Protein AF-A0A401LFQ0-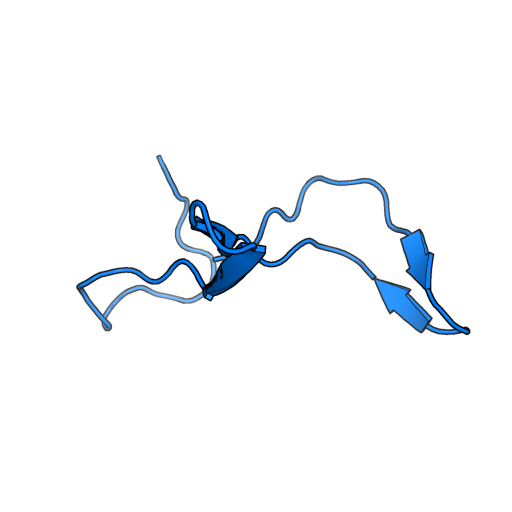F1 (afdb_monomer_lite)

Secondary structure (DSSP, 8-state):
-EE-SSPPEEETTEEE--EE-EEE-TT--EEE---S-S-PPTTPPP-

pLDDT: mean 95.22, std 3.21, range [81.38, 97.94]

Sequence (47 aa):
MVAYNLKPRKMMGEMSYGMILCAEDKDGKLSILTTDDKDFESGSSIS

Radius of gyration: 13.24 Å; chains: 1; bounding box: 28×25×33 Å

Organism: NCBI:txid2358141

Structure (mmCIF, N/CA/C/O backbone):
data_AF-A0A401LFQ0-F1
#
_entry.id   AF-A0A401LFQ0-F1
#
loop_
_atom_site.group_PDB
_atom_site.id
_atom_site.type_symbol
_atom_site.label_atom_id
_atom_site.label_alt_id
_atom_site.label_comp_id
_atom_site.label_asym_id
_atom_site.label_entity_id
_atom_site.label_seq_id
_atom_site.pdbx_PDB_ins_code
_atom_site.Cartn_x
_atom_site.Cartn_y
_atom_site.Cartn_z
_atom_site.occupancy
_atom_site.B_iso_or_equiv
_atom_site.auth_seq_id
_atom_site.auth_comp_id
_atom_site.auth_asym_id
_atom_site.auth_atom_id
_atom_site.pdbx_PDB_model_num
ATOM 1 N N . MET A 1 1 ? 0.500 3.319 5.388 1.00 92.94 1 MET A N 1
ATOM 2 C CA . MET A 1 1 ? 1.707 2.454 5.393 1.00 92.94 1 MET A CA 1
ATOM 3 C C . MET A 1 1 ? 1.750 1.593 4.133 1.00 92.94 1 MET A C 1
ATOM 5 O O . MET A 1 1 ? 0.683 1.258 3.623 1.00 92.94 1 MET A O 1
ATOM 9 N N . VAL A 1 2 ? 2.937 1.235 3.624 1.00 96.25 2 VAL A N 1
ATOM 10 C CA . VAL A 1 2 ? 3.089 0.453 2.379 1.00 96.25 2 VAL A CA 1
ATOM 11 C C . VAL A 1 2 ? 4.232 -0.558 2.507 1.00 96.25 2 VAL A C 1
ATOM 13 O O . VAL A 1 2 ? 5.330 -0.190 2.917 1.00 96.25 2 VAL A O 1
ATOM 16 N N . ALA A 1 3 ? 4.005 -1.810 2.104 1.00 96.25 3 ALA A N 1
ATOM 17 C CA . ALA A 1 3 ? 5.090 -2.750 1.824 1.00 96.25 3 ALA A CA 1
ATOM 18 C C . ALA A 1 3 ? 5.642 -2.475 0.419 1.00 96.25 3 ALA A C 1
ATOM 20 O O . ALA A 1 3 ? 4.904 -2.564 -0.566 1.00 96.25 3 ALA A O 1
ATOM 21 N N . TYR A 1 4 ? 6.925 -2.124 0.329 1.00 96.56 4 TYR A N 1
ATOM 22 C CA . TYR A 1 4 ? 7.542 -1.622 -0.908 1.00 96.56 4 TYR A CA 1
ATOM 23 C C . TYR A 1 4 ? 8.582 -2.573 -1.527 1.00 96.56 4 TYR A C 1
ATOM 25 O O . TYR A 1 4 ? 9.050 -2.333 -2.633 1.00 96.56 4 TYR A O 1
ATOM 33 N N . ASN A 1 5 ? 8.952 -3.662 -0.844 1.00 95.50 5 ASN A N 1
ATOM 34 C CA . ASN A 1 5 ? 9.978 -4.615 -1.294 1.00 95.50 5 ASN A CA 1
ATOM 35 C C . ASN A 1 5 ? 9.405 -5.831 -2.048 1.00 95.50 5 ASN A C 1
ATOM 37 O O . ASN A 1 5 ? 10.079 -6.850 -2.213 1.00 95.50 5 ASN A O 1
ATOM 41 N N . LEU A 1 6 ? 8.149 -5.749 -2.479 1.00 96.62 6 LEU A N 1
ATOM 42 C CA . LEU A 1 6 ? 7.495 -6.802 -3.246 1.00 96.62 6 LEU A CA 1
ATOM 43 C C . LEU A 1 6 ? 7.878 -6.695 -4.725 1.00 96.62 6 LEU A C 1
ATOM 45 O O . LEU A 1 6 ? 8.136 -5.611 -5.246 1.00 96.62 6 LEU A O 1
ATOM 49 N N . LYS A 1 7 ? 7.880 -7.830 -5.435 1.00 97.50 7 LYS A N 1
ATOM 50 C CA . LYS A 1 7 ? 8.039 -7.814 -6.896 1.00 97.50 7 LYS A CA 1
ATOM 51 C C . LYS A 1 7 ? 6.877 -7.023 -7.525 1.00 97.50 7 LYS A C 1
ATOM 53 O O . LYS A 1 7 ? 5.731 -7.282 -7.145 1.00 97.50 7 LYS A O 1
ATOM 58 N N . PRO A 1 8 ? 7.131 -6.127 -8.499 1.00 97.81 8 PRO A N 1
ATOM 59 C CA . PRO A 1 8 ? 6.067 -5.395 -9.177 1.00 97.81 8 PRO A CA 1
ATOM 60 C C . PRO A 1 8 ? 5.040 -6.331 -9.815 1.00 97.81 8 PRO A C 1
ATOM 62 O O . PRO A 1 8 ? 5.393 -7.399 -10.328 1.00 97.81 8 PRO A O 1
ATOM 65 N N . ARG A 1 9 ? 3.769 -5.923 -9.824 1.00 97.69 9 ARG A N 1
ATOM 66 C CA . ARG A 1 9 ? 2.671 -6.729 -10.374 1.00 97.69 9 ARG A CA 1
ATOM 67 C C . ARG A 1 9 ? 1.763 -5.890 -11.260 1.00 97.69 9 ARG A C 1
ATOM 69 O O . ARG A 1 9 ? 1.295 -4.834 -10.849 1.00 97.69 9 ARG A O 1
ATOM 76 N N . LYS A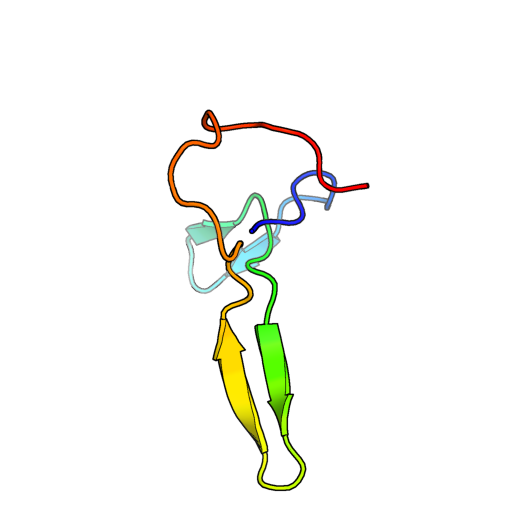 1 10 ? 1.458 -6.407 -12.453 1.00 97.88 10 LYS A N 1
ATOM 77 C CA . LYS A 1 10 ? 0.469 -5.810 -13.355 1.00 97.88 10 LYS A CA 1
ATOM 78 C C . LYS A 1 10 ? -0.951 -6.084 -12.851 1.00 97.88 10 LYS A C 1
ATOM 80 O O . LYS A 1 10 ? -1.296 -7.236 -12.580 1.00 97.88 10 LYS A O 1
ATOM 85 N N . MET A 1 11 ? -1.768 -5.044 -12.745 1.00 97.62 11 MET A N 1
ATOM 86 C CA . MET A 1 11 ? -3.158 -5.073 -12.293 1.00 97.62 11 MET A CA 1
ATOM 87 C C . MET A 1 11 ? -4.006 -4.222 -13.241 1.00 97.62 11 MET A C 1
ATOM 89 O O . MET A 1 11 ? -3.794 -3.023 -13.347 1.00 97.62 11 MET A O 1
ATOM 93 N N . MET A 1 12 ? -4.941 -4.847 -13.965 1.00 97.19 12 MET A N 1
ATOM 94 C CA . MET A 1 12 ? -5.836 -4.163 -14.921 1.00 97.19 12 MET A CA 1
ATOM 95 C C . MET A 1 12 ? -5.130 -3.232 -15.932 1.00 97.19 12 MET A C 1
ATOM 97 O O . MET A 1 12 ? -5.682 -2.222 -16.342 1.00 97.19 12 MET A O 1
ATOM 101 N N . GLY A 1 13 ? -3.912 -3.578 -16.361 1.00 97.62 13 GLY A N 1
ATOM 102 C CA . GLY A 1 13 ? -3.130 -2.763 -17.301 1.00 97.62 13 GLY A CA 1
ATOM 103 C C . GLY A 1 13 ? -2.043 -1.920 -16.637 1.00 97.62 13 GLY A C 1
ATOM 104 O O . GLY A 1 13 ? -1.011 -1.700 -17.267 1.00 97.62 13 GLY A O 1
ATOM 105 N N . GLU A 1 14 ? -2.207 -1.590 -15.359 1.00 97.94 14 GLU A N 1
ATOM 106 C CA . GLU A 1 14 ? -1.300 -0.735 -14.592 1.00 97.94 14 GLU A CA 1
ATOM 107 C C . GLU A 1 14 ? -0.264 -1.539 -13.804 1.00 97.94 14 GLU A C 1
ATOM 109 O O . GLU A 1 14 ? -0.528 -2.657 -13.357 1.00 97.94 14 GLU A O 1
ATOM 114 N N . MET A 1 15 ? 0.931 -0.981 -13.615 1.00 97.94 15 MET A N 1
ATOM 115 C CA . MET A 1 15 ? 1.977 -1.604 -12.799 1.00 97.94 15 MET A CA 1
ATOM 116 C C . MET A 1 15 ? 1.900 -1.112 -11.353 1.00 97.94 15 MET A C 1
ATOM 118 O O . MET A 1 15 ? 2.100 0.068 -11.083 1.00 97.94 15 MET A O 1
ATOM 122 N N . SER A 1 16 ? 1.665 -2.030 -10.413 1.00 97.62 16 SER A N 1
ATOM 123 C CA . SER A 1 16 ? 1.770 -1.765 -8.976 1.00 97.62 16 SER A CA 1
ATOM 124 C C . SER A 1 16 ? 3.165 -2.117 -8.455 1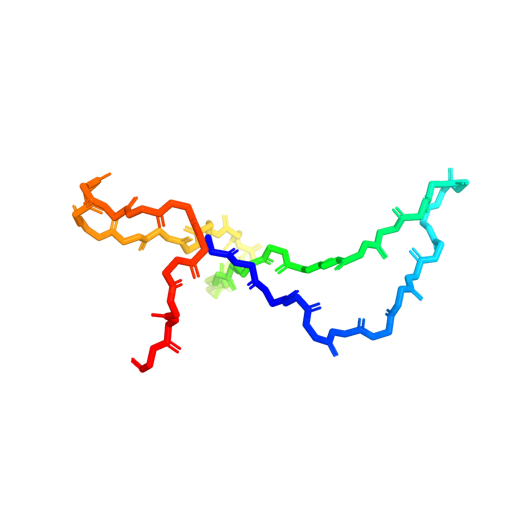.00 97.62 16 SER A C 1
ATOM 126 O O . SER A 1 16 ? 3.688 -3.198 -8.746 1.00 97.62 16 SER A O 1
ATOM 128 N N . TYR A 1 17 ? 3.743 -1.215 -7.659 1.00 97.56 17 TYR A N 1
ATOM 129 C CA . TYR A 1 17 ? 5.090 -1.314 -7.074 1.00 97.56 17 TYR A CA 1
ATOM 130 C C . TYR A 1 17 ? 5.075 -1.409 -5.542 1.00 97.56 17 TYR A C 1
ATOM 132 O O . TYR A 1 17 ? 6.100 -1.235 -4.890 1.00 97.56 17 TYR A O 1
ATOM 140 N N . GLY A 1 18 ? 3.914 -1.672 -4.949 1.00 96.31 18 GLY A N 1
ATOM 141 C CA . GLY A 1 18 ? 3.784 -1.799 -3.506 1.00 96.31 18 GLY A CA 1
ATOM 142 C C . GLY A 1 18 ? 2.416 -2.317 -3.097 1.00 96.31 18 GLY A C 1
ATOM 143 O O . GLY A 1 18 ? 1.551 -2.593 -3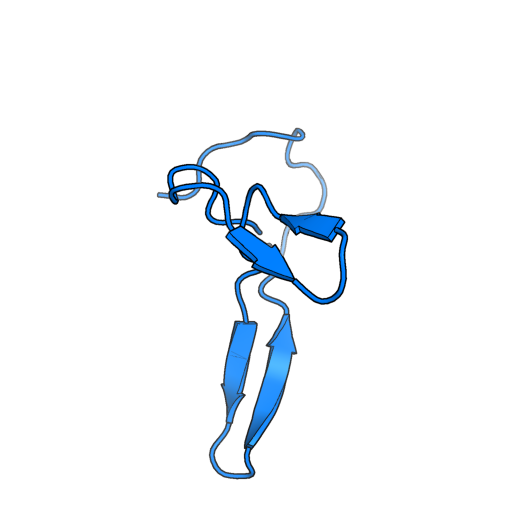.930 1.00 96.31 18 GLY A O 1
ATOM 144 N N . MET A 1 19 ? 2.225 -2.457 -1.792 1.00 96.88 19 MET A N 1
ATOM 145 C CA . MET A 1 19 ? 0.967 -2.907 -1.207 1.00 96.88 19 MET A CA 1
ATOM 146 C C . MET A 1 19 ? 0.606 -2.041 -0.007 1.00 96.88 19 MET A C 1
ATOM 148 O O . MET A 1 19 ? 1.379 -1.950 0.945 1.00 96.88 19 MET A O 1
ATOM 152 N N . ILE A 1 20 ? -0.573 -1.419 -0.047 1.00 96.94 20 ILE A N 1
ATOM 153 C CA . ILE A 1 20 ? -1.134 -0.712 1.109 1.00 96.94 20 ILE A CA 1
ATOM 154 C C . ILE A 1 20 ? -1.501 -1.750 2.167 1.00 96.94 20 ILE A C 1
ATOM 156 O O . ILE A 1 20 ? -2.187 -2.727 1.868 1.00 96.94 20 ILE A O 1
ATOM 160 N N . LEU A 1 21 ? -1.046 -1.532 3.399 1.00 96.56 21 LEU A N 1
ATOM 161 C CA . LEU A 1 21 ? -1.363 -2.421 4.511 1.00 96.56 21 LE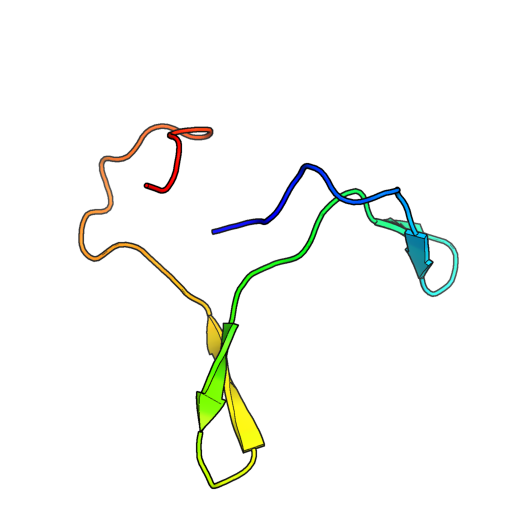U A CA 1
ATOM 162 C C . LEU A 1 21 ? -2.734 -2.069 5.100 1.00 96.56 21 LEU A C 1
ATOM 164 O O . LEU A 1 21 ? -3.030 -0.899 5.360 1.00 96.56 21 LEU A O 1
ATOM 168 N N . CYS A 1 22 ? -3.557 -3.089 5.324 1.00 97.06 22 CYS A N 1
ATOM 169 C CA . CYS A 1 22 ? -4.868 -2.970 5.952 1.00 97.06 22 CYS A CA 1
ATOM 170 C C . CYS A 1 22 ? -5.122 -4.146 6.901 1.00 97.06 22 CYS A C 1
ATOM 172 O O . CYS A 1 22 ? -4.521 -5.211 6.756 1.00 97.06 22 CYS A O 1
ATOM 174 N N . ALA A 1 23 ? -5.999 -3.924 7.875 1.00 96.94 23 ALA A N 1
ATOM 175 C CA . ALA A 1 23 ? -6.575 -4.971 8.705 1.00 96.94 23 ALA A CA 1
ATOM 176 C C . ALA A 1 23 ? -7.981 -5.306 8.201 1.00 96.94 23 ALA A C 1
ATOM 178 O O . ALA A 1 23 ? -8.701 -4.418 7.739 1.00 96.94 23 ALA A O 1
ATOM 179 N N . GLU A 1 24 ? -8.362 -6.570 8.323 1.00 97.69 24 GLU A N 1
ATOM 180 C CA . GLU A 1 24 ? -9.707 -7.071 8.054 1.00 97.69 24 GLU A CA 1
ATOM 181 C C . GLU A 1 24 ? -10.344 -7.477 9.384 1.00 97.69 24 GLU A C 1
ATOM 183 O O . GLU A 1 24 ? -9.706 -8.159 10.194 1.00 97.69 24 GLU A O 1
ATOM 188 N N . ASP A 1 25 ? -11.568 -7.020 9.644 1.00 96.12 25 ASP A N 1
ATOM 189 C CA . ASP A 1 25 ? -12.328 -7.455 10.816 1.00 96.12 25 ASP A CA 1
ATOM 190 C C . ASP A 1 25 ? -13.127 -8.744 10.548 1.00 96.12 25 ASP A C 1
ATOM 192 O O . ASP A 1 25 ? -13.085 -9.327 9.467 1.00 96.12 25 ASP A O 1
ATOM 196 N N . LYS A 1 26 ? -13.857 -9.225 11.563 1.00 97.19 26 LYS A N 1
ATOM 197 C CA . LYS A 1 26 ? -14.631 -10.476 11.476 1.00 97.19 26 LYS A CA 1
ATOM 198 C C . LYS A 1 26 ? -15.763 -10.428 10.444 1.00 97.19 26 LYS A C 1
ATOM 200 O O . LYS A 1 26 ? -16.231 -11.490 10.041 1.00 97.19 26 LYS A O 1
ATOM 205 N N . ASP A 1 27 ? -16.185 -9.233 10.039 1.00 96.62 27 ASP A N 1
ATOM 206 C CA . ASP A 1 27 ? -17.261 -9.008 9.075 1.00 96.62 27 ASP A CA 1
ATOM 207 C C . ASP A 1 27 ? -16.709 -8.759 7.656 1.00 96.62 27 ASP A C 1
ATOM 209 O O . ASP A 1 27 ? -17.471 -8.478 6.728 1.00 96.62 27 ASP A O 1
ATOM 213 N N . GLY A 1 28 ? -15.386 -8.863 7.468 1.00 96.81 28 GLY A N 1
ATOM 214 C CA . GLY A 1 28 ? -14.711 -8.643 6.189 1.00 96.81 28 GLY A CA 1
ATOM 215 C C . GLY A 1 28 ? -14.493 -7.165 5.852 1.00 96.81 28 GLY A C 1
ATOM 216 O O . GLY A 1 28 ? -14.170 -6.826 4.709 1.00 96.81 28 GLY A O 1
ATOM 217 N N . LYS A 1 29 ? -14.683 -6.248 6.809 1.00 97.50 29 LYS A N 1
ATOM 218 C CA . LYS A 1 29 ? -14.452 -4.822 6.575 1.00 97.50 29 LYS A CA 1
ATOM 219 C C . LYS A 1 29 ? -12.965 -4.511 6.688 1.00 97.50 29 LYS A C 1
ATOM 221 O O . LYS A 1 29 ? -12.310 -4.803 7.686 1.00 97.50 29 LYS A O 1
ATOM 226 N N . LEU A 1 30 ? -12.456 -3.833 5.663 1.00 97.12 30 LEU A N 1
ATOM 227 C CA . LEU A 1 30 ? -11.069 -3.396 5.595 1.00 97.12 30 LEU A CA 1
ATOM 228 C C . LEU A 1 30 ? -10.879 -2.018 6.237 1.00 97.12 30 LEU A C 1
ATOM 230 O O . LEU A 1 30 ? -11.644 -1.086 5.978 1.00 97.12 30 LEU A O 1
ATOM 234 N N . SER A 1 31 ? -9.815 -1.878 7.026 1.00 96.56 31 SER A N 1
ATOM 235 C CA . SER A 1 31 ? -9.352 -0.607 7.596 1.00 96.56 31 SER A CA 1
ATOM 236 C C . SER A 1 31 ? -7.875 -0.388 7.274 1.00 96.56 31 SER A C 1
ATOM 238 O O . SER A 1 31 ? -7.044 -1.263 7.512 1.00 96.56 31 SER A O 1
ATOM 240 N N . ILE A 1 32 ? -7.535 0.778 6.719 1.00 96.31 32 ILE A N 1
ATOM 241 C CA . ILE A 1 32 ? -6.155 1.120 6.338 1.00 96.31 32 ILE A CA 1
ATOM 242 C C . ILE A 1 32 ? -5.306 1.339 7.593 1.00 96.31 32 ILE A C 1
ATOM 244 O O . ILE A 1 32 ? -5.726 2.046 8.508 1.00 96.31 32 ILE A O 1
ATOM 248 N N . LEU A 1 33 ? -4.090 0.785 7.609 1.00 94.44 33 LEU A N 1
ATOM 249 C CA . LEU A 1 33 ? -3.137 1.029 8.690 1.00 94.44 33 LEU A CA 1
ATOM 250 C C . LEU A 1 33 ? -2.497 2.419 8.555 1.00 94.44 33 LEU A C 1
ATOM 252 O O . LEU A 1 33 ? -1.854 2.747 7.544 1.00 94.44 33 LEU A O 1
ATOM 256 N N . THR A 1 34 ? -2.648 3.210 9.613 1.00 93.62 34 THR A N 1
ATOM 257 C CA . THR A 1 34 ? -2.045 4.532 9.806 1.00 93.62 34 THR A CA 1
ATOM 258 C C . THR A 1 34 ? -1.273 4.562 11.122 1.00 93.62 34 THR A C 1
ATOM 260 O O . THR A 1 34 ? -1.492 3.720 11.989 1.00 93.62 34 THR A O 1
ATOM 263 N N . THR A 1 35 ? -0.351 5.508 11.254 1.00 93.12 35 THR A N 1
ATOM 264 C CA . THR A 1 35 ? 0.259 5.871 12.535 1.00 93.12 35 THR A CA 1
ATOM 265 C C . THR A 1 35 ? -0.681 6.792 13.312 1.00 93.12 35 THR A C 1
ATOM 267 O O . THR A 1 35 ? -1.480 7.511 12.705 1.00 93.12 35 THR A O 1
ATOM 270 N N . ASP A 1 36 ? -0.571 6.777 14.640 1.00 90.69 36 ASP A N 1
ATOM 271 C CA . ASP A 1 36 ? -1.311 7.702 15.509 1.00 90.69 36 ASP A CA 1
ATOM 272 C C . ASP A 1 36 ? -0.753 9.132 15.421 1.00 90.69 36 ASP A C 1
ATOM 274 O O . ASP A 1 36 ? -1.496 10.106 15.545 1.00 90.69 36 ASP A O 1
ATOM 278 N N . ASP A 1 37 ? 0.550 9.253 15.152 1.00 89.31 37 ASP A N 1
ATOM 279 C CA . ASP A 1 37 ? 1.231 10.516 14.876 1.00 89.31 37 ASP A CA 1
ATOM 280 C C . ASP A 1 37 ? 1.236 10.816 13.367 1.00 89.31 37 ASP A C 1
ATOM 282 O O . ASP A 1 37 ? 1.379 9.915 12.533 1.00 89.31 37 ASP A O 1
ATOM 286 N N . LYS A 1 38 ? 1.065 12.091 13.017 1.00 81.38 38 LYS A N 1
ATOM 287 C CA . LYS A 1 38 ? 1.051 12.597 11.640 1.00 81.38 38 LYS A CA 1
ATOM 288 C C . LYS A 1 38 ? 2.395 13.182 11.209 1.00 81.38 38 LYS A C 1
ATOM 290 O O . LYS A 1 38 ? 2.578 13.382 10.010 1.00 81.38 38 LYS A O 1
ATOM 295 N N . ASP A 1 39 ? 3.322 13.400 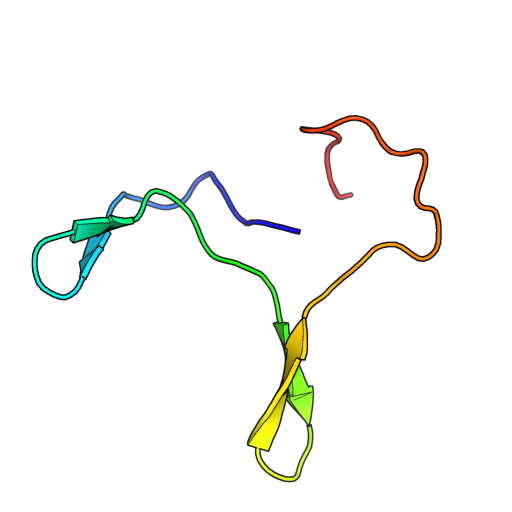12.139 1.00 89.44 39 ASP A N 1
ATOM 296 C CA . ASP A 1 39 ? 4.597 14.082 11.892 1.00 89.44 39 ASP A CA 1
ATOM 297 C C . ASP A 1 39 ? 5.732 13.118 11.489 1.00 89.44 39 ASP A C 1
ATOM 299 O O . ASP A 1 39 ? 6.913 13.380 11.716 1.00 89.44 39 ASP A O 1
ATOM 303 N N . PHE A 1 40 ? 5.395 11.995 10.848 1.00 92.88 40 PHE A N 1
ATOM 304 C CA . PHE A 1 40 ? 6.389 11.116 10.234 1.00 92.88 40 PHE A CA 1
ATOM 305 C C . PHE A 1 40 ? 6.726 11.568 8.815 1.00 92.88 40 PHE A C 1
ATOM 307 O O . PHE A 1 40 ? 5.850 11.827 7.985 1.00 92.88 40 PHE A O 1
ATOM 314 N N . GLU A 1 41 ? 8.019 11.594 8.508 1.00 94.25 41 GLU A N 1
ATOM 315 C CA . GLU A 1 41 ? 8.490 11.856 7.156 1.00 94.25 41 GLU A CA 1
ATOM 316 C C . GLU A 1 41 ? 8.085 10.726 6.196 1.00 94.25 41 GLU A C 1
ATOM 318 O O . GLU A 1 41 ? 8.001 9.542 6.540 1.00 94.25 41 GLU A O 1
ATOM 323 N N . SER A 1 42 ? 7.850 11.082 4.933 1.00 93.19 42 SER A N 1
ATOM 324 C CA . SER A 1 42 ? 7.591 10.077 3.902 1.00 93.19 42 SER A CA 1
ATOM 325 C C . SER A 1 42 ? 8.809 9.171 3.731 1.00 93.19 42 SER A C 1
ATOM 327 O O . SER A 1 42 ? 9.905 9.642 3.449 1.00 93.19 42 SER A O 1
ATOM 329 N N . GLY A 1 43 ? 8.604 7.859 3.860 1.00 93.38 43 GLY A N 1
ATOM 330 C CA . GLY A 1 43 ? 9.677 6.868 3.759 1.00 93.38 43 GLY A CA 1
ATOM 331 C C . GLY A 1 43 ? 10.286 6.447 5.097 1.00 93.38 43 GLY A C 1
ATOM 332 O O . GLY A 1 43 ? 11.172 5.591 5.089 1.00 93.38 43 GLY A O 1
ATOM 333 N N . SER A 1 44 ? 9.802 6.967 6.233 1.00 95.12 44 SER A N 1
ATOM 334 C CA . SER A 1 44 ? 10.163 6.421 7.546 1.00 95.12 44 SER A CA 1
ATOM 335 C C . SER A 1 44 ? 9.895 4.912 7.608 1.00 95.12 44 SER A C 1
ATOM 337 O O . SER A 1 44 ? 8.855 4.418 7.161 1.00 95.12 44 SER A O 1
ATOM 339 N N . SER A 1 45 ? 10.857 4.167 8.153 1.00 92.81 45 SER A N 1
ATOM 340 C CA . SER A 1 45 ? 10.757 2.718 8.312 1.00 92.81 45 SER A CA 1
ATOM 341 C C . SER A 1 45 ? 9.748 2.351 9.394 1.00 92.81 45 SER A C 1
ATOM 343 O O . SER A 1 45 ? 9.720 2.968 10.455 1.00 92.81 45 SER A O 1
ATOM 345 N N . ILE A 1 46 ? 8.980 1.295 9.145 1.00 92.00 46 ILE A N 1
ATOM 346 C CA . ILE A 1 46 ? 8.125 0.661 10.150 1.00 92.00 46 ILE A CA 1
ATOM 347 C C . ILE A 1 46 ? 8.943 -0.470 10.782 1.00 92.00 46 ILE A C 1
ATOM 349 O O . ILE A 1 46 ? 9.506 -1.285 10.045 1.00 92.00 46 ILE A O 1
ATOM 353 N N . SER A 1 47 ? 9.022 -0.501 12.113 1.00 88.38 47 SER A N 1
ATOM 354 C CA . SER A 1 47 ? 9.764 -1.493 12.907 1.00 88.38 47 SER A CA 1
ATOM 355 C C . SER A 1 47 ? 8.883 -2.133 13.963 1.00 88.38 47 SER A C 1
ATOM 357 O O . SER A 1 47 ? 8.151 -1.353 14.613 1.00 88.38 47 SER A O 1
#

InterPro domains:
  IPR002547 tRNA-binding domain [PF01588] (3-44)
  IPR002547 tRNA-binding domain [PS50886] (1-47)
  IPR012340 Nucleic acid-binding, OB-fold [G3DSA:2.40.50.140] (1-47)
  IPR012340 Nucleic acid-binding, OB-fold [SSF50249] (2-46)

Foldseek 3Di:
DWAQPDDWDDDPNDIDRIGFDWDADPVRDTDGDDDPDPPDDPPDDDD